Protein AF-A0A248TMM9-F1 (afdb_monomer_lite)

pLDDT: mean 79.42, std 14.95, range [44.56, 94.94]

Foldseek 3Di:
DDPVVVVVVVVVVVVVVLLVVQQVVQFDSQCRQQQFDPDVVCVPVDPPQNGGDQQQSSRRGSVSNVVVVVVVVVVVVVPPD

InterPro domains:
  IPR036410 Heat shock protein DnaJ, cysteine-rich domain superfamily [SSF57938] (22-63)

Secondary structure (DSSP, 8-state):
--HHHHHHHHHHHHHHHHHHHHHHTTB-TTTTTSSB---GGGGGS--GGGGB-GGGTT--BHHHHHHHHHHHHHHGGGS--

Organism: NCBI:txid859143

Radius of gyration: 15.95 Å; chains: 1; bounding box: 39×40×38 Å

Sequence (81 aa):
MSLGKSFNQWKNAREHKHLEKMKRSNRCPECYGQGFLLYPSLMYSLHSDTLFCPGCEGSGRFNDWVTIQEREKHTEDEQVE

Structure (mmCIF, N/CA/C/O backbone):
data_AF-A0A248TMM9-F1
#
_entry.id   AF-A0A248TMM9-F1
#
loop_
_atom_site.group_PDB
_atom_site.id
_atom_site.type_symbol
_atom_site.label_atom_id
_atom_site.label_alt_id
_atom_site.label_comp_id
_atom_site.label_asym_id
_atom_site.label_entity_id
_atom_site.label_seq_id
_atom_site.pdbx_PDB_ins_code
_atom_site.Cartn_x
_atom_site.Cartn_y
_atom_site.Cartn_z
_atom_site.occupancy
_atom_site.B_iso_or_equiv
_atom_site.auth_seq_id
_atom_site.auth_comp_id
_atom_site.auth_asym_id
_atom_site.auth_atom_id
_atom_site.pdbx_PDB_model_num
ATOM 1 N N . MET A 1 1 ? -16.698 -7.091 27.502 1.00 50.53 1 MET A N 1
ATOM 2 C CA . MET A 1 1 ? -16.567 -6.294 26.259 1.00 50.53 1 MET A CA 1
ATOM 3 C C . MET A 1 1 ? -15.187 -6.556 25.680 1.00 50.53 1 MET A C 1
ATOM 5 O O . MET A 1 1 ? -14.205 -6.354 26.378 1.00 50.53 1 MET A O 1
ATOM 9 N N . SER A 1 2 ? -15.117 -7.139 24.483 1.00 68.44 2 SER A N 1
ATOM 10 C CA . SER A 1 2 ? -13.879 -7.725 23.950 1.00 68.44 2 SER A CA 1
ATOM 11 C C . SER A 1 2 ? -12.932 -6.655 23.398 1.00 68.44 2 SER A C 1
ATOM 13 O O . SER A 1 2 ? -13.232 -6.027 22.3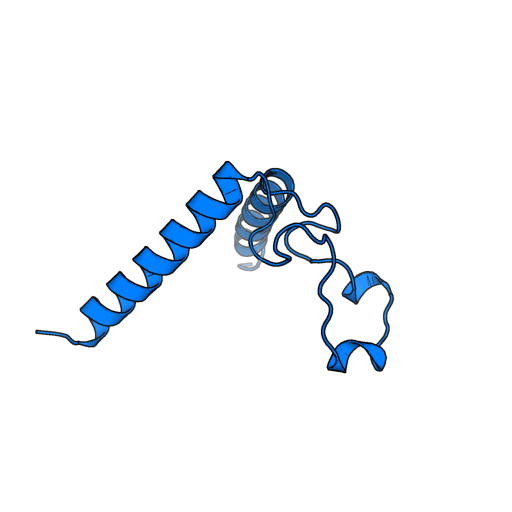83 1.00 68.44 2 SER A O 1
ATOM 15 N N . LEU A 1 3 ? -11.777 -6.480 24.047 1.00 74.38 3 LEU A N 1
ATOM 16 C CA . LEU A 1 3 ? -10.679 -5.603 23.611 1.00 74.38 3 LEU A CA 1
ATOM 17 C C . LEU A 1 3 ? -10.190 -5.944 22.191 1.00 74.38 3 LEU A C 1
ATOM 19 O O . LEU A 1 3 ? -9.854 -5.046 21.420 1.00 74.38 3 LEU A O 1
ATOM 23 N N . GLY A 1 4 ? -10.236 -7.226 21.810 1.00 78.88 4 GLY A N 1
ATOM 24 C CA . GLY A 1 4 ? -9.847 -7.679 20.472 1.00 78.88 4 GLY A CA 1
ATOM 25 C C . GLY A 1 4 ? -10.748 -7.132 19.359 1.00 78.88 4 GLY A C 1
ATOM 26 O O . GLY A 1 4 ? -10.267 -6.814 18.273 1.00 78.88 4 GLY A O 1
ATOM 27 N N . LYS A 1 5 ? -12.047 -6.934 19.632 1.00 80.38 5 LYS A N 1
ATOM 28 C CA . LYS A 1 5 ? -12.981 -6.371 18.643 1.00 80.38 5 LYS A CA 1
ATOM 29 C C . LYS A 1 5 ? -12.683 -4.895 18.374 1.00 80.38 5 LYS A C 1
ATOM 31 O O . LYS A 1 5 ? -12.648 -4.484 17.218 1.00 80.38 5 LYS A O 1
ATOM 36 N N . SER A 1 6 ? -12.424 -4.120 19.425 1.00 82.56 6 SER A N 1
ATOM 37 C CA . SER A 1 6 ? -12.083 -2.699 19.305 1.00 82.56 6 SER A CA 1
ATOM 38 C C . SER A 1 6 ? -10.732 -2.486 18.613 1.00 82.56 6 SER A C 1
ATOM 40 O O . SER A 1 6 ? -10.603 -1.579 17.793 1.00 82.56 6 SER A O 1
ATOM 42 N N . PHE A 1 7 ? -9.743 -3.348 18.879 1.00 87.25 7 PHE A N 1
ATOM 43 C CA . PHE A 1 7 ? -8.443 -3.302 18.202 1.00 87.25 7 PHE A CA 1
ATOM 44 C C . PHE A 1 7 ? -8.565 -3.571 16.695 1.00 87.25 7 PHE A C 1
ATOM 46 O O . PHE A 1 7 ? -8.050 -2.797 15.887 1.00 87.25 7 PHE A O 1
ATOM 53 N N . ASN A 1 8 ? -9.319 -4.604 16.304 1.00 88.44 8 ASN A N 1
ATOM 54 C CA . ASN A 1 8 ? -9.575 -4.897 14.892 1.00 88.44 8 ASN A CA 1
ATOM 55 C C . ASN A 1 8 ? -10.338 -3.767 14.191 1.00 88.44 8 ASN A C 1
ATOM 57 O O . ASN A 1 8 ? -9.998 -3.399 13.071 1.00 88.44 8 ASN A O 1
ATOM 61 N N . GLN A 1 9 ? -11.328 -3.162 14.853 1.00 89.75 9 GLN A N 1
ATOM 62 C CA . GLN A 1 9 ? -12.033 -1.999 14.305 1.00 89.75 9 GLN A CA 1
ATOM 63 C C . GLN A 1 9 ? -11.094 -0.810 14.077 1.00 89.75 9 GLN A C 1
ATOM 65 O O . GLN A 1 9 ? -11.162 -0.173 13.026 1.00 89.75 9 GLN A O 1
ATOM 70 N N . TRP A 1 10 ? -10.193 -0.526 15.021 1.00 92.06 10 TRP A N 1
ATOM 71 C CA . TRP A 1 10 ? -9.186 0.523 14.861 1.00 92.06 10 TRP A CA 1
ATOM 72 C C . TRP A 1 10 ? -8.222 0.228 13.704 1.00 92.06 10 TRP A C 1
ATOM 74 O O . TRP A 1 10 ? -7.969 1.120 12.890 1.00 92.06 10 TRP A O 1
ATOM 84 N N . LYS A 1 11 ? -7.736 -1.017 13.593 1.00 92.31 11 LYS A N 1
ATOM 85 C CA . LYS A 1 11 ? -6.861 -1.459 12.498 1.00 92.31 11 LYS A CA 1
ATOM 86 C C . LYS A 1 11 ? -7.533 -1.241 11.142 1.00 92.31 11 LYS A C 1
ATOM 88 O O . LYS A 1 11 ? -6.994 -0.523 10.303 1.00 92.31 11 LYS A O 1
ATOM 93 N N . ASN A 1 12 ? -8.752 -1.751 10.985 1.00 93.06 12 ASN A N 1
ATOM 94 C CA . ASN A 1 12 ? -9.509 -1.649 9.739 1.00 93.06 12 ASN A CA 1
ATOM 95 C C . ASN A 1 12 ? -9.827 -0.186 9.387 1.00 93.06 12 ASN A C 1
ATOM 97 O O . ASN A 1 12 ? -9.710 0.225 8.235 1.00 93.06 12 ASN A O 1
ATOM 101 N N . ALA A 1 13 ? -10.182 0.640 10.379 1.00 93.62 13 ALA A N 1
ATOM 102 C CA . ALA A 1 13 ? -10.429 2.063 10.159 1.00 93.62 13 ALA A CA 1
ATOM 103 C C . ALA A 1 13 ? -9.161 2.815 9.718 1.00 93.62 13 ALA A C 1
ATOM 105 O O . ALA A 1 13 ? -9.238 3.737 8.903 1.00 93.62 13 ALA A O 1
ATOM 106 N N . ARG A 1 14 ? -7.991 2.441 10.247 1.00 93.69 14 ARG A N 1
ATOM 107 C CA . ARG A 1 14 ? -6.698 3.008 9.848 1.00 93.69 14 ARG A CA 1
ATOM 108 C C . ARG A 1 14 ? -6.330 2.605 8.420 1.00 93.69 14 ARG A C 1
ATOM 110 O O . ARG A 1 14 ? -5.941 3.477 7.646 1.00 93.69 14 ARG A O 1
ATOM 117 N N . GLU A 1 15 ? -6.489 1.330 8.076 1.00 92.44 15 GLU A N 1
ATOM 118 C CA . GLU A 1 15 ? -6.257 0.802 6.724 1.00 92.44 15 GLU A CA 1
ATOM 119 C C . GLU A 1 15 ? -7.163 1.499 5.704 1.00 92.44 15 GLU A C 1
ATOM 121 O O . GLU A 1 15 ? -6.676 2.064 4.728 1.00 92.44 15 GLU A O 1
ATOM 126 N N . HIS A 1 16 ? -8.465 1.590 5.983 1.00 93.12 16 HIS A N 1
ATOM 127 C CA . HIS A 1 16 ? -9.415 2.278 5.110 1.00 93.12 16 HIS A CA 1
ATOM 128 C C . HIS A 1 16 ? -9.054 3.758 4.898 1.00 93.12 16 HIS A C 1
ATOM 130 O O . HIS A 1 16 ? -9.074 4.259 3.775 1.00 93.12 16 HIS A O 1
ATOM 136 N N . LYS A 1 17 ? -8.669 4.477 5.965 1.00 94.94 17 LYS A N 1
ATOM 137 C CA . LYS A 1 17 ? -8.214 5.877 5.858 1.00 94.94 17 LYS A CA 1
ATOM 138 C C . LYS A 1 17 ? -6.946 6.019 5.015 1.00 94.94 17 LYS A C 1
ATOM 140 O O . LYS A 1 17 ? -6.815 7.001 4.284 1.00 94.94 17 LYS A O 1
ATOM 145 N N . HIS A 1 18 ? -6.012 5.075 5.133 1.00 93.44 18 HIS A N 1
ATOM 146 C CA . HIS A 1 18 ? -4.792 5.051 4.325 1.00 93.44 18 HIS A CA 1
ATOM 147 C C . HIS A 1 18 ? -5.117 4.852 2.845 1.00 93.44 18 HIS A C 1
ATOM 149 O O . HIS A 1 18 ? -4.694 5.659 2.019 1.00 93.44 18 HIS A O 1
ATOM 155 N N . LEU A 1 19 ? -5.941 3.852 2.524 1.00 92.88 19 LEU A N 1
ATOM 156 C CA . LEU A 1 19 ? -6.362 3.566 1.153 1.00 92.88 19 LEU A CA 1
ATOM 157 C C . LEU A 1 19 ? -7.096 4.750 0.522 1.00 92.88 19 LEU A C 1
ATOM 159 O O . LEU A 1 19 ? -6.745 5.162 -0.578 1.00 92.88 19 LEU A O 1
ATOM 163 N N . GLU A 1 20 ? -8.033 5.375 1.235 1.00 93.94 20 GLU A N 1
ATOM 164 C CA . GLU A 1 20 ? -8.736 6.571 0.754 1.00 93.94 20 GLU A CA 1
ATOM 165 C C . GLU A 1 20 ? -7.779 7.735 0.451 1.00 93.94 20 GLU A C 1
ATOM 167 O O . GLU A 1 20 ? -7.915 8.424 -0.563 1.00 93.94 20 GLU A O 1
ATOM 172 N N . LYS A 1 21 ? -6.767 7.953 1.299 1.00 94.44 21 LYS A N 1
ATOM 173 C CA . LYS A 1 21 ? -5.743 8.984 1.070 1.00 94.44 21 LYS A CA 1
ATOM 174 C C . LYS A 1 21 ? -4.908 8.686 -0.180 1.00 94.44 21 LYS A C 1
ATOM 176 O O . LYS A 1 21 ? -4.602 9.595 -0.957 1.00 94.44 21 LYS A O 1
ATOM 181 N N . MET A 1 22 ? -4.534 7.427 -0.369 1.00 92.88 22 MET A N 1
ATOM 182 C CA . MET A 1 22 ? -3.726 6.982 -1.504 1.00 92.88 22 MET A CA 1
ATOM 183 C C . MET A 1 22 ? -4.516 7.027 -2.811 1.00 92.88 22 MET A C 1
ATOM 185 O O . MET A 1 22 ? -4.042 7.612 -3.785 1.00 92.88 22 MET A O 1
ATOM 189 N N . LYS A 1 23 ? -5.776 6.589 -2.777 1.00 93.44 23 LYS A N 1
ATOM 190 C CA . LYS A 1 23 ? -6.744 6.704 -3.871 1.00 93.44 23 LYS A CA 1
ATOM 191 C C . LYS A 1 23 ? -6.928 8.148 -4.330 1.00 93.44 23 LYS A C 1
ATOM 193 O O . LYS A 1 23 ? -6.783 8.434 -5.513 1.00 93.44 23 LYS A O 1
ATOM 198 N N . ARG A 1 24 ? -7.155 9.087 -3.401 1.00 93.69 24 ARG A N 1
ATOM 199 C CA . ARG A 1 24 ? -7.291 10.525 -3.722 1.00 93.69 24 ARG A CA 1
ATOM 200 C C . ARG A 1 24 ? -6.059 11.125 -4.388 1.00 93.69 24 ARG A C 1
ATOM 202 O O . ARG A 1 24 ? -6.181 12.098 -5.120 1.00 93.69 24 ARG A O 1
ATOM 209 N N . SER A 1 25 ? -4.881 10.579 -4.105 1.00 92.50 25 SER A N 1
ATOM 210 C CA . SER A 1 25 ? -3.623 11.044 -4.692 1.00 92.50 25 SER A CA 1
ATOM 211 C C . SER A 1 25 ? -3.136 10.184 -5.860 1.00 92.50 25 SER A C 1
ATOM 213 O O . SER A 1 25 ? -2.050 10.440 -6.366 1.00 92.50 25 SER A O 1
ATOM 215 N N . ASN A 1 26 ? -3.931 9.199 -6.296 1.00 92.19 26 ASN A N 1
ATOM 216 C CA . ASN A 1 26 ? -3.588 8.202 -7.312 1.00 92.19 26 ASN A CA 1
ATOM 217 C C . ASN A 1 26 ? -2.212 7.540 -7.097 1.00 92.19 26 ASN A C 1
ATOM 219 O O . ASN A 1 26 ? -1.484 7.265 -8.049 1.00 92.19 26 ASN A O 1
ATOM 223 N N . ARG A 1 27 ? -1.842 7.290 -5.839 1.00 93.88 27 ARG A N 1
ATOM 224 C CA . ARG A 1 27 ? -0.569 6.653 -5.478 1.00 93.88 27 ARG A CA 1
ATOM 225 C C . ARG A 1 27 ? -0.799 5.239 -4.978 1.00 93.88 27 ARG A C 1
ATOM 227 O O . ARG A 1 27 ? -1.760 4.993 -4.257 1.00 93.88 27 ARG A O 1
ATOM 234 N N . CYS A 1 28 ? 0.101 4.331 -5.333 1.00 92.19 28 CYS A N 1
ATOM 235 C CA . CYS A 1 28 ? 0.112 2.977 -4.793 1.00 92.19 28 CYS A CA 1
ATOM 236 C C . CYS A 1 28 ? 0.284 3.023 -3.257 1.00 92.19 28 CYS A C 1
ATOM 238 O O . CYS A 1 28 ? 1.163 3.746 -2.772 1.00 92.19 28 CYS A O 1
ATOM 240 N N . PRO A 1 29 ? -0.542 2.294 -2.481 1.00 90.94 29 PRO A N 1
ATOM 241 C CA . PRO A 1 29 ? -0.498 2.319 -1.021 1.00 90.94 29 PRO A CA 1
ATOM 242 C C . PRO A 1 29 ? 0.697 1.576 -0.413 1.00 90.94 29 PRO A C 1
ATOM 244 O O . PRO A 1 29 ? 0.990 1.811 0.761 1.00 90.94 29 PRO A O 1
ATOM 247 N N . GLU A 1 30 ? 1.375 0.728 -1.189 1.00 87.75 30 GLU A N 1
ATOM 248 C CA . GLU A 1 30 ? 2.523 -0.071 -0.746 1.00 87.75 30 GLU A CA 1
ATOM 249 C C . GLU A 1 30 ? 3.849 0.660 -0.951 1.00 87.75 30 GLU A C 1
ATOM 251 O O . GLU A 1 30 ? 4.607 0.849 -0.004 1.00 87.75 30 GLU A O 1
ATOM 256 N N . CYS A 1 31 ? 4.106 1.160 -2.162 1.00 89.75 31 CYS A N 1
ATOM 257 C CA . CYS A 1 31 ? 5.313 1.937 -2.457 1.00 89.75 31 CYS A CA 1
ATOM 258 C C . CYS A 1 31 ? 5.113 3.453 -2.326 1.00 89.75 31 CYS A C 1
ATOM 260 O O . CYS A 1 31 ? 5.968 4.221 -2.756 1.00 89.75 31 CYS A O 1
ATOM 262 N N . TYR A 1 32 ? 3.961 3.919 -1.828 1.00 88.81 32 TYR A N 1
ATOM 263 C CA . TYR A 1 32 ? 3.649 5.347 -1.649 1.00 88.81 32 TYR A CA 1
ATOM 264 C C . TYR A 1 32 ? 3.780 6.192 -2.930 1.00 88.81 32 TYR A C 1
ATOM 266 O O . TYR A 1 32 ? 4.000 7.402 -2.873 1.00 88.81 32 TYR A O 1
ATOM 274 N N . GLY A 1 33 ? 3.637 5.567 -4.098 1.00 88.12 33 GLY A N 1
ATOM 275 C CA . GLY A 1 33 ? 3.846 6.215 -5.393 1.00 88.12 33 GLY A CA 1
ATOM 276 C C . GLY A 1 33 ? 5.272 6.201 -5.946 1.00 88.12 33 GLY A C 1
ATOM 277 O O . GLY A 1 33 ? 5.510 6.841 -6.962 1.00 88.12 33 GLY A O 1
ATOM 278 N N . GLN A 1 34 ? 6.210 5.488 -5.317 1.00 86.75 34 GLN A N 1
ATOM 279 C CA . GLN A 1 34 ? 7.593 5.389 -5.799 1.00 86.75 34 GLN A CA 1
ATOM 280 C C . GLN A 1 34 ? 7.793 4.374 -6.935 1.00 86.75 34 GLN A C 1
ATOM 282 O O . GLN A 1 34 ? 8.744 4.503 -7.693 1.00 86.75 34 GLN A O 1
ATOM 287 N N . GLY A 1 35 ? 6.932 3.362 -7.053 1.00 85.56 35 GLY A N 1
ATOM 288 C CA . GLY A 1 35 ? 7.073 2.263 -8.018 1.00 85.56 35 GLY A CA 1
ATOM 289 C C . GLY A 1 35 ? 8.050 1.166 -7.579 1.00 85.56 35 GLY A C 1
ATOM 290 O O . GLY A 1 35 ? 7.927 0.027 -8.007 1.00 85.56 35 GLY A O 1
ATOM 291 N N . PHE A 1 36 ? 8.963 1.446 -6.654 1.00 82.94 36 PHE A N 1
ATOM 292 C CA . PHE A 1 36 ? 9.932 0.479 -6.135 1.00 82.94 36 PHE A CA 1
ATOM 293 C C . PHE A 1 36 ? 9.876 0.399 -4.607 1.00 82.94 36 PHE A C 1
ATOM 295 O O . PHE A 1 36 ? 9.426 1.332 -3.938 1.00 82.94 36 PHE A O 1
ATOM 302 N N . LEU A 1 37 ? 10.349 -0.715 -4.051 1.00 78.06 37 LEU A N 1
ATOM 303 C CA . LEU A 1 37 ? 10.511 -0.896 -2.610 1.00 78.06 37 LEU A CA 1
ATOM 304 C C . LEU A 1 37 ? 12.003 -0.819 -2.269 1.00 78.06 37 LEU A C 1
ATOM 306 O O . LEU A 1 37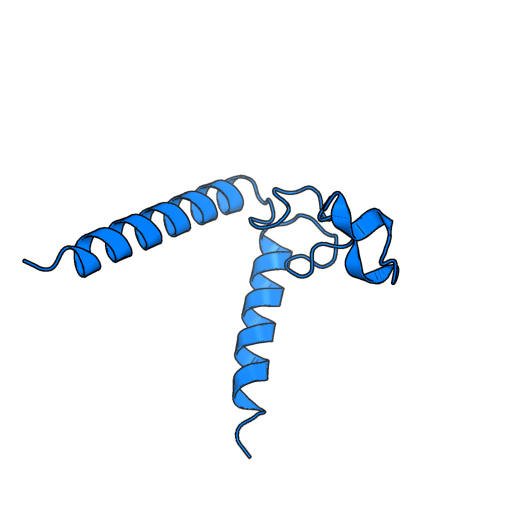 ? 12.759 -1.761 -2.493 1.00 78.06 37 LEU A O 1
ATOM 310 N N . LEU A 1 38 ? 12.447 0.313 -1.716 1.00 68.06 38 LEU A N 1
ATOM 311 C CA . LEU A 1 38 ? 13.805 0.430 -1.175 1.00 68.06 38 LEU A CA 1
ATOM 312 C C . LEU A 1 38 ? 13.866 -0.265 0.187 1.00 68.06 38 LEU A C 1
ATOM 314 O O . LEU A 1 38 ? 13.668 0.364 1.226 1.00 68.06 38 LEU A O 1
ATOM 318 N N . TYR A 1 39 ? 14.161 -1.563 0.184 1.00 68.19 39 TYR A N 1
ATOM 319 C CA . TYR A 1 39 ? 14.586 -2.263 1.392 1.00 68.19 39 TYR A CA 1
ATOM 320 C C . TYR A 1 39 ? 16.119 -2.264 1.479 1.00 68.19 39 TYR A C 1
ATOM 322 O O . TYR A 1 39 ? 16.770 -2.812 0.589 1.00 68.19 39 TYR A O 1
ATOM 330 N N . PRO A 1 40 ? 16.729 -1.712 2.549 1.00 59.97 40 PRO A N 1
ATOM 331 C CA . PRO A 1 40 ? 18.187 -1.707 2.722 1.00 59.97 40 PRO A CA 1
ATOM 332 C C . PRO A 1 40 ? 18.816 -3.110 2.684 1.00 59.97 40 PRO A C 1
ATOM 334 O O . PRO A 1 40 ? 19.958 -3.273 2.267 1.00 59.97 40 PRO A O 1
ATOM 337 N N . SER A 1 41 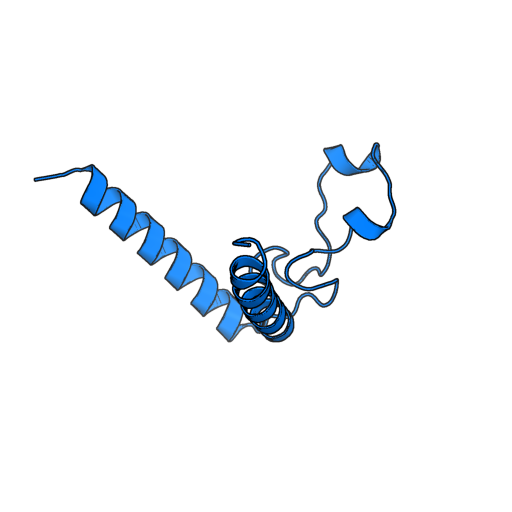? 18.062 -4.133 3.094 1.00 61.81 41 SER A N 1
ATOM 338 C CA . SER A 1 41 ? 18.467 -5.542 3.062 1.00 61.81 41 SER A CA 1
ATOM 339 C C . SER A 1 41 ? 18.427 -6.171 1.666 1.00 61.81 41 SER A C 1
ATOM 341 O O . SER A 1 41 ? 19.088 -7.181 1.436 1.00 61.81 41 SER A O 1
ATOM 343 N N . LEU A 1 42 ? 17.682 -5.585 0.725 1.00 61.53 42 LEU A N 1
ATOM 344 C CA . LEU A 1 42 ? 17.498 -6.115 -0.628 1.00 61.53 42 LEU A CA 1
ATOM 345 C C . LEU A 1 42 ? 18.703 -5.831 -1.540 1.00 61.53 42 LEU A C 1
ATOM 347 O O . LEU A 1 42 ? 18.871 -6.483 -2.567 1.00 61.53 42 LEU A O 1
ATOM 351 N N . MET A 1 43 ? 19.591 -4.918 -1.127 1.00 59.19 43 MET A N 1
ATOM 352 C CA . MET A 1 43 ? 20.801 -4.544 -1.869 1.00 59.19 43 MET A CA 1
ATOM 353 C C . MET A 1 43 ? 21.738 -5.735 -2.142 1.00 59.19 43 MET A C 1
ATOM 355 O O . MET A 1 43 ? 22.502 -5.701 -3.102 1.00 59.19 43 MET A O 1
ATOM 359 N N . TYR A 1 44 ? 21.666 -6.795 -1.329 1.00 61.25 44 TYR A N 1
ATOM 360 C CA . TYR A 1 44 ? 22.557 -7.9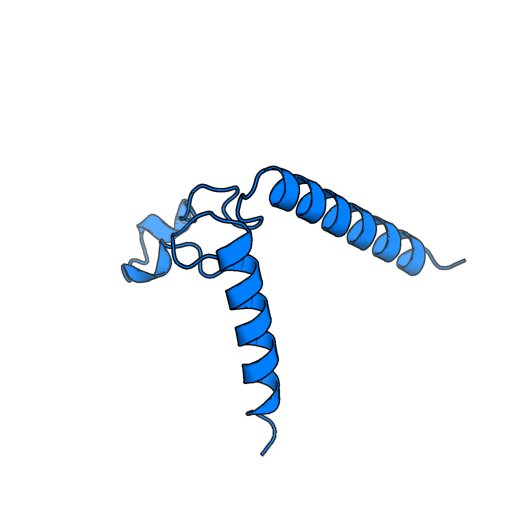57 -1.421 1.00 61.25 44 TYR A CA 1
ATOM 361 C C . TYR A 1 44 ? 21.902 -9.223 -2.002 1.00 61.25 44 TYR A C 1
ATOM 363 O O . TYR A 1 44 ? 22.580 -10.237 -2.128 1.00 61.25 44 TYR A O 1
ATOM 371 N N . SER A 1 45 ? 20.608 -9.201 -2.354 1.00 59.78 45 SER A N 1
ATOM 372 C CA . SER A 1 45 ? 19.840 -10.411 -2.723 1.00 59.78 45 SER A CA 1
ATOM 373 C C . SER A 1 45 ? 19.320 -10.404 -4.172 1.00 59.78 45 SER A C 1
ATOM 375 O O . SER A 1 45 ? 18.317 -11.031 -4.493 1.00 59.78 45 SER A O 1
ATOM 377 N N . LEU A 1 46 ? 19.987 -9.663 -5.058 1.00 54.31 46 LEU A N 1
ATOM 378 C CA . LEU A 1 46 ? 19.453 -9.235 -6.353 1.00 54.31 46 LEU A CA 1
ATOM 379 C C . LEU A 1 46 ? 19.156 -10.388 -7.338 1.00 54.31 46 LEU A C 1
ATOM 381 O O . LEU A 1 46 ? 20.025 -10.813 -8.095 1.00 54.31 46 LEU A O 1
ATOM 385 N N . HIS A 1 47 ? 17.885 -10.792 -7.414 1.00 56.56 47 HIS A N 1
ATOM 386 C CA . HIS A 1 47 ? 17.199 -10.903 -8.706 1.00 56.56 47 HIS A CA 1
ATOM 387 C C . HIS A 1 47 ? 16.549 -9.546 -9.011 1.00 56.56 47 HIS A C 1
ATOM 389 O O . HIS A 1 47 ? 15.851 -8.984 -8.165 1.00 56.56 47 HIS A O 1
ATOM 395 N N . SER A 1 48 ? 16.796 -9.004 -10.204 1.00 56.06 48 SER A N 1
ATOM 396 C CA . SER A 1 48 ? 16.401 -7.651 -10.635 1.00 56.06 48 SER A CA 1
ATOM 397 C C . SER A 1 48 ? 14.898 -7.361 -10.552 1.00 56.06 48 SER A C 1
ATOM 399 O O . SER A 1 48 ? 14.521 -6.208 -10.364 1.00 56.06 48 SER A O 1
ATOM 401 N N . ASP A 1 49 ? 14.053 -8.391 -10.625 1.00 60.12 49 ASP A N 1
ATOM 402 C CA . ASP A 1 49 ? 12.593 -8.257 -10.528 1.00 60.12 49 ASP A CA 1
ATOM 403 C C . ASP A 1 49 ? 12.089 -7.912 -9.119 1.00 60.12 49 ASP A C 1
ATOM 405 O O . ASP A 1 49 ? 10.968 -7.440 -8.960 1.00 60.12 49 ASP A O 1
ATOM 409 N N . THR A 1 50 ? 12.916 -8.078 -8.081 1.00 62.69 50 THR A N 1
ATOM 410 C CA . THR A 1 50 ? 12.502 -7.846 -6.682 1.00 62.69 50 THR A CA 1
ATOM 411 C C . THR A 1 50 ? 12.484 -6.374 -6.264 1.00 62.69 50 THR A C 1
ATOM 413 O O . THR A 1 50 ? 11.976 -6.045 -5.194 1.00 62.69 50 THR A O 1
ATOM 416 N N . LEU A 1 51 ? 13.033 -5.473 -7.085 1.00 72.12 51 LEU A N 1
ATOM 417 C CA . LEU A 1 51 ? 13.096 -4.043 -6.766 1.00 72.12 51 LEU A CA 1
ATOM 418 C C . LEU A 1 51 ? 11.768 -3.330 -7.032 1.00 72.12 51 LEU A C 1
ATOM 420 O O . LEU A 1 51 ? 11.457 -2.330 -6.377 1.00 72.12 51 LEU A O 1
ATOM 424 N N . PHE A 1 52 ? 10.986 -3.834 -7.986 1.00 80.31 52 PHE A N 1
ATOM 425 C CA . PHE A 1 52 ? 9.692 -3.262 -8.320 1.00 80.31 52 PHE A CA 1
ATOM 426 C C . PHE A 1 52 ? 8.675 -3.590 -7.233 1.00 80.31 52 PHE A C 1
ATOM 428 O O . PHE A 1 52 ? 8.682 -4.662 -6.635 1.00 80.31 52 PHE A O 1
ATOM 435 N N . CYS A 1 53 ? 7.788 -2.640 -6.956 1.00 86.75 53 CYS A N 1
ATOM 436 C CA . CYS A 1 53 ? 6.688 -2.876 -6.038 1.00 86.75 53 CYS A CA 1
ATOM 437 C C . CYS A 1 53 ? 5.737 -3.908 -6.667 1.00 86.75 53 CYS A C 1
ATOM 439 O O . CYS A 1 53 ? 5.129 -3.577 -7.688 1.00 86.75 53 CYS A O 1
ATOM 441 N N . PRO A 1 54 ? 5.575 -5.110 -6.077 1.00 82.31 54 PRO A N 1
ATOM 442 C CA . PRO A 1 54 ? 4.763 -6.177 -6.663 1.00 82.31 54 PRO A CA 1
ATOM 443 C C . PRO A 1 54 ? 3.300 -5.759 -6.772 1.00 82.31 54 PRO A C 1
ATOM 445 O O . PRO A 1 54 ? 2.648 -6.048 -7.764 1.00 82.31 54 PRO A O 1
ATOM 448 N N . GLY A 1 55 ? 2.818 -4.964 -5.817 1.00 84.19 55 GLY A N 1
ATOM 449 C CA . GLY A 1 55 ? 1.463 -4.446 -5.835 1.00 84.19 55 GLY A CA 1
ATOM 450 C C . GLY A 1 55 ? 1.190 -3.369 -6.873 1.00 84.19 55 GLY A C 1
ATOM 451 O O . GLY A 1 55 ? 0.052 -2.969 -7.002 1.00 84.19 55 GLY A O 1
ATOM 452 N N . CYS A 1 56 ? 2.169 -2.835 -7.601 1.00 89.06 56 CYS A N 1
ATOM 453 C CA . CYS A 1 56 ? 1.877 -1.913 -8.710 1.00 89.06 56 CYS A CA 1
ATOM 454 C C . CYS A 1 56 ? 2.745 -2.161 -9.946 1.00 89.06 56 CYS A C 1
ATOM 456 O O . CYS A 1 56 ? 2.774 -1.311 -10.835 1.00 89.06 56 CYS A O 1
ATOM 458 N N . GLU A 1 57 ? 3.477 -3.280 -9.975 1.00 86.31 57 GLU A N 1
ATOM 459 C CA . GLU A 1 57 ? 4.418 -3.674 -11.033 1.00 86.31 57 GLU A CA 1
ATOM 460 C C . GLU A 1 57 ? 5.348 -2.525 -11.483 1.00 86.31 57 GLU A C 1
ATOM 462 O O . GLU A 1 57 ? 5.630 -2.346 -12.663 1.00 86.31 57 GLU A O 1
ATOM 467 N N . GLY A 1 58 ? 5.809 -1.679 -10.555 1.00 85.50 58 GLY A N 1
ATOM 468 C CA . GLY A 1 58 ? 6.692 -0.557 -10.910 1.00 85.50 58 GLY A CA 1
ATOM 469 C C . GLY A 1 58 ? 6.001 0.769 -11.244 1.00 85.50 58 GLY A C 1
ATOM 470 O O . GLY A 1 58 ? 6.667 1.801 -11.286 1.00 85.50 58 GLY A O 1
ATOM 471 N N . SER A 1 59 ? 4.681 0.789 -11.444 1.00 89.00 59 SER A N 1
ATOM 472 C CA . SER A 1 59 ? 3.952 1.984 -11.913 1.00 89.00 59 SER A CA 1
ATOM 473 C C . SER A 1 59 ? 3.814 3.092 -10.862 1.00 89.00 59 SER A C 1
ATOM 475 O O . SER A 1 59 ? 3.715 4.275 -11.193 1.00 89.00 59 SER A O 1
ATOM 477 N N . GLY A 1 60 ? 3.742 2.715 -9.582 1.00 89.00 60 GLY A N 1
ATOM 478 C CA . GLY A 1 60 ? 3.458 3.623 -8.475 1.00 89.00 60 GLY A CA 1
ATOM 479 C C . GLY A 1 60 ? 2.022 4.165 -8.437 1.00 89.00 60 GLY A C 1
ATOM 480 O O . GLY A 1 60 ? 1.723 5.009 -7.590 1.00 89.00 60 GLY A O 1
ATOM 481 N N . ARG A 1 61 ? 1.099 3.713 -9.292 1.00 92.69 61 ARG A N 1
ATOM 482 C CA . ARG A 1 61 ? -0.272 4.255 -9.331 1.00 92.69 61 ARG A CA 1
ATOM 483 C C . ARG A 1 61 ? -1.244 3.424 -8.509 1.00 92.69 61 ARG A C 1
ATOM 485 O O . ARG A 1 61 ? -1.063 2.228 -8.311 1.00 92.69 61 ARG A O 1
ATOM 492 N N . PHE A 1 62 ? -2.308 4.074 -8.040 1.00 92.31 62 PHE A N 1
ATOM 493 C CA . PHE A 1 62 ? -3.369 3.386 -7.301 1.00 92.31 62 PHE A CA 1
ATOM 494 C C . PHE A 1 62 ? -4.184 2.448 -8.204 1.00 92.31 62 PHE A C 1
ATOM 496 O O . PHE A 1 62 ? -4.561 1.366 -7.778 1.00 92.31 62 PHE A O 1
ATOM 503 N N . ASN A 1 63 ? -4.452 2.848 -9.450 1.00 91.81 63 ASN A N 1
ATOM 504 C CA . ASN A 1 63 ? -5.278 2.056 -10.367 1.00 91.81 63 ASN A CA 1
ATOM 505 C C . ASN A 1 63 ? -4.622 0.724 -10.769 1.00 91.81 63 ASN A C 1
ATOM 507 O O . ASN A 1 63 ? -5.280 -0.312 -10.817 1.00 91.81 63 ASN A O 1
ATOM 511 N N . ASP A 1 64 ? -3.311 0.758 -10.999 1.00 91.12 64 ASP A N 1
ATOM 512 C CA . ASP A 1 64 ? -2.524 -0.440 -11.293 1.00 91.12 64 ASP A CA 1
ATOM 513 C C . ASP A 1 64 ? -2.507 -1.375 -10.073 1.00 91.12 64 ASP A C 1
ATOM 515 O O . ASP A 1 64 ? -2.661 -2.585 -10.213 1.00 91.12 64 ASP A O 1
ATOM 519 N N . TRP A 1 65 ? -2.468 -0.804 -8.862 1.00 91.81 65 TRP A N 1
ATOM 520 C CA . TRP A 1 65 ? -2.605 -1.569 -7.624 1.00 91.81 65 TRP A CA 1
ATOM 521 C C . TRP A 1 65 ? -3.957 -2.263 -7.469 1.00 91.81 65 TRP A C 1
ATOM 523 O O . TRP A 1 65 ? -4.000 -3.442 -7.130 1.00 91.81 65 TRP A O 1
ATOM 533 N N . VAL A 1 66 ? -5.064 -1.588 -7.788 1.00 91.94 66 VAL A N 1
ATOM 534 C CA . VAL A 1 66 ? -6.396 -2.220 -7.759 1.00 91.94 66 VAL A CA 1
ATOM 535 C C . VAL A 1 66 ? -6.472 -3.398 -8.734 1.00 91.94 66 VAL A C 1
ATOM 537 O O . VAL A 1 66 ? -6.947 -4.463 -8.354 1.00 91.94 66 VAL A O 1
ATOM 540 N N . THR A 1 67 ? -5.939 -3.229 -9.946 1.00 90.81 67 THR A N 1
ATOM 541 C CA . THR A 1 67 ? -5.924 -4.281 -10.979 1.00 90.81 67 THR A CA 1
ATOM 542 C C . THR A 1 67 ? -5.201 -5.544 -10.498 1.00 90.81 67 THR A C 1
ATOM 544 O O . THR A 1 67 ? -5.648 -6.662 -10.749 1.00 90.81 67 THR A O 1
ATOM 547 N N . ILE A 1 68 ? -4.085 -5.381 -9.783 1.00 88.12 68 ILE A N 1
ATOM 548 C CA . ILE A 1 68 ? -3.308 -6.510 -9.255 1.00 88.12 68 ILE A CA 1
ATOM 549 C C . ILE A 1 68 ? -4.059 -7.198 -8.112 1.00 88.12 68 ILE A C 1
ATOM 551 O O . ILE A 1 68 ? -4.146 -8.421 -8.099 1.00 88.12 68 ILE A O 1
ATOM 555 N N . GLN A 1 69 ? -4.691 -6.435 -7.218 1.00 87.31 69 GLN A N 1
ATOM 556 C CA . GLN A 1 69 ? -5.518 -6.996 -6.141 1.00 87.31 69 GLN A CA 1
ATOM 557 C C . GLN A 1 69 ? -6.722 -7.798 -6.663 1.00 87.31 69 GLN A C 1
ATOM 559 O O . GLN A 1 69 ? -7.158 -8.760 -6.033 1.00 87.31 69 GLN A O 1
ATOM 564 N N . GLU A 1 70 ? -7.285 -7.408 -7.805 1.00 85.38 70 GLU A N 1
ATOM 565 C CA . GLU A 1 70 ? -8.343 -8.173 -8.474 1.00 85.38 70 GLU A CA 1
ATOM 566 C C . GLU A 1 70 ? -7.804 -9.467 -9.103 1.00 85.38 70 GLU A C 1
ATOM 568 O O . GLU A 1 70 ? -8.472 -10.498 -9.031 1.00 85.38 70 GLU A O 1
ATOM 573 N N . ARG A 1 71 ? -6.581 -9.437 -9.657 1.00 82.44 71 ARG A N 1
ATOM 574 C CA . ARG A 1 71 ? -5.893 -10.617 -10.210 1.00 82.44 71 ARG A CA 1
ATOM 575 C C . ARG A 1 71 ? -5.569 -11.655 -9.130 1.00 82.44 71 ARG A C 1
ATOM 577 O O . ARG A 1 71 ? -5.776 -12.845 -9.357 1.00 82.44 71 ARG A O 1
ATOM 584 N N . GLU A 1 72 ? -5.085 -11.220 -7.967 1.00 77.25 72 GLU A N 1
ATOM 585 C CA . GLU A 1 72 ? -4.729 -12.120 -6.857 1.00 77.25 72 GLU A CA 1
ATOM 586 C C . GLU A 1 72 ? -5.938 -12.930 -6.375 1.00 77.25 72 GLU A C 1
ATOM 588 O O . GLU A 1 72 ? -5.858 -14.155 -6.299 1.00 77.25 72 GLU A O 1
ATOM 593 N N . LYS A 1 73 ? -7.097 -12.279 -6.207 1.00 66.81 73 LYS A N 1
ATOM 594 C CA . LYS A 1 73 ? -8.344 -12.955 -5.807 1.00 66.81 73 LYS A CA 1
ATOM 595 C C . LYS A 1 73 ? -8.781 -14.056 -6.768 1.00 66.81 73 LYS A C 1
ATOM 597 O O . LYS A 1 73 ? -9.377 -15.032 -6.340 1.00 66.81 73 LYS A O 1
ATOM 602 N N . HIS A 1 74 ? -8.499 -13.896 -8.059 1.00 58.53 74 HIS A N 1
ATOM 603 C CA . HIS A 1 74 ? -8.873 -14.866 -9.087 1.00 58.53 74 HIS A CA 1
ATOM 604 C C . HIS A 1 74 ? -7.928 -16.076 -9.144 1.00 58.53 74 HIS A C 1
ATOM 606 O O . HIS A 1 74 ? -8.272 -17.095 -9.735 1.00 58.53 74 HIS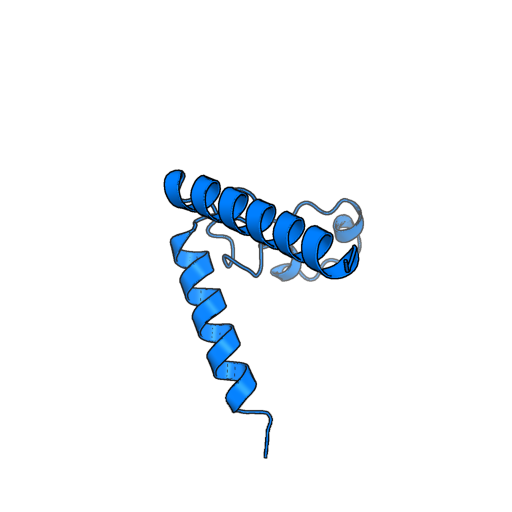 A O 1
ATOM 612 N N . THR A 1 75 ? -6.736 -15.955 -8.551 1.00 57.03 75 THR A N 1
ATOM 613 C CA . THR A 1 75 ? -5.714 -17.014 -8.518 1.00 57.03 75 THR A CA 1
ATOM 614 C C . THR A 1 75 ? -5.934 -17.957 -7.326 1.00 57.03 75 THR A C 1
ATOM 616 O O . THR A 1 75 ? -5.580 -19.131 -7.388 1.00 57.03 75 THR A O 1
ATOM 619 N N . GLU A 1 76 ? -6.569 -17.472 -6.254 1.00 56.25 76 GLU A N 1
ATOM 620 C CA . GLU A 1 76 ? -6.915 -18.267 -5.065 1.00 56.25 76 GLU A CA 1
ATOM 621 C C . GLU A 1 76 ? -8.037 -19.294 -5.329 1.00 56.25 76 GLU A C 1
ATOM 623 O O . GLU A 1 76 ? -8.099 -20.314 -4.644 1.00 56.25 76 GLU A O 1
ATOM 628 N N . ASP A 1 77 ? -8.870 -19.079 -6.354 1.00 53.44 77 ASP A N 1
ATOM 629 C CA . ASP A 1 77 ? -9.927 -20.018 -6.766 1.00 53.44 77 ASP A CA 1
ATOM 630 C C . ASP A 1 77 ? -9.400 -21.214 -7.597 1.00 53.44 77 ASP A C 1
ATOM 632 O O . ASP A 1 77 ? -10.108 -22.206 -7.753 1.00 53.44 77 ASP A O 1
ATOM 636 N N . GLU A 1 78 ? -8.158 -21.169 -8.103 1.00 49.91 78 GLU A N 1
ATOM 637 C CA . GLU A 1 78 ? -7.555 -22.219 -8.956 1.00 49.91 78 GLU A CA 1
ATOM 638 C C . GLU A 1 78 ? -6.633 -23.191 -8.177 1.00 49.91 78 GLU A C 1
ATOM 640 O O . GLU A 1 78 ? -6.021 -24.081 -8.760 1.00 49.91 78 GLU A O 1
ATOM 645 N N . GLN A 1 79 ? -6.518 -23.058 -6.847 1.00 46.62 79 GLN A N 1
ATOM 646 C CA . GLN A 1 79 ? -5.675 -23.935 -6.005 1.00 46.62 79 GLN A CA 1
ATOM 647 C C . GLN A 1 79 ? -6.463 -24.929 -5.131 1.00 46.62 79 GLN A C 1
ATOM 649 O O . GLN A 1 79 ? -5.899 -25.531 -4.215 1.00 46.62 79 GLN A O 1
ATOM 654 N N . VAL A 1 80 ? -7.754 -25.122 -5.416 1.00 53.03 80 VAL A N 1
ATOM 655 C CA . VAL A 1 80 ? -8.594 -26.166 -4.807 1.00 53.03 80 VAL A CA 1
ATOM 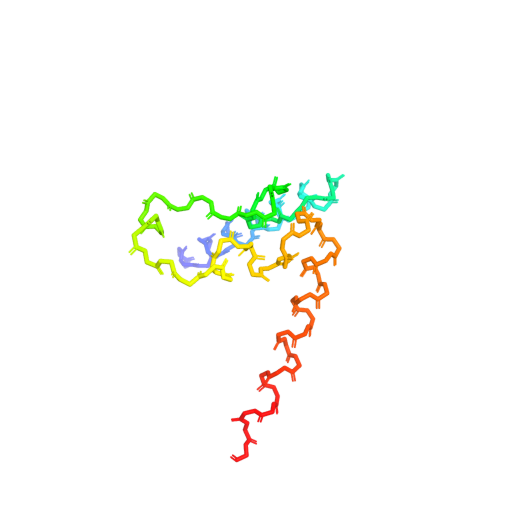656 C C . VAL A 1 80 ? -9.037 -27.155 -5.891 1.00 53.03 80 VAL A C 1
ATOM 658 O O . VAL A 1 80 ? -10.208 -27.202 -6.256 1.00 53.03 80 VAL A O 1
ATOM 661 N N . GLU A 1 81 ? -8.099 -27.950 -6.405 1.00 44.56 81 GLU A N 1
ATOM 662 C CA . GLU A 1 81 ? -8.392 -29.239 -7.055 1.00 44.56 81 GLU A CA 1
ATOM 663 C C . GLU A 1 81 ? -7.423 -30.318 -6.560 1.00 44.56 81 GLU A C 1
ATOM 665 O O . GLU A 1 81 ? -6.200 -30.048 -6.506 1.00 44.56 81 GLU A O 1
#